Protein AF-A0A4V1RXM3-F1 (afdb_monomer_lite)

Organism: NCBI:txid451672

Radius of gyration: 25.42 Å; chains: 1; bounding box: 46×44×78 Å

Sequence (141 aa):
MKSRLERVGGYEEHRGASFDRHILPRCRLLAEAIGHRMAYEAAENAGLSLDVLLLYERICLCEDLDPMPAPGPLAQANAPSRASESYNAVLAQIRSESASQSDIDDYVTAPITSDESWELFMNGLCAFRNPDEVPALPSKL

Secondary structure (DSSP, 8-state):
-HHHHHHTT-TT-TTSHHHHHHTGGGHHHHHHHHHHHHHHHHHHHTT--HHHHHHHHHHHTT--SSPPPPSSS-S---PPPHHHHHHHHHHHHHHHHHTS--TTGGG---TTSSHHHHHHHHHHS-----TT---------

pLDDT: mean 78.25, std 16.1, range [37.41, 97.81]

Foldseek 3Di:
DVVVQVQCLPDPRCVPPSVVVRPVVCVVVVVVVVVLVVVLVVCVVVPDDPLVSVLSVCVNVVPPLDPDPDPDPDDDPDDPPPSNVSVVVVVVVVVVVLVDDDPCVVVDPDQPSDPVSVVVVVVVDDDDDDPPDDDDDDDDD

Structure (mmCIF, N/CA/C/O backbone):
data_AF-A0A4V1RXM3-F1
#
_entry.id   AF-A0A4V1RXM3-F1
#
loop_
_atom_site.group_PDB
_atom_site.id
_atom_site.type_symbol
_atom_site.label_atom_id
_atom_site.label_alt_id
_atom_site.label_comp_id
_atom_site.label_asym_id
_atom_site.label_entity_id
_atom_site.label_seq_id
_atom_site.pdbx_PDB_ins_code
_atom_site.Cartn_x
_atom_site.Cartn_y
_atom_site.Cartn_z
_atom_site.occupancy
_atom_site.B_iso_or_equiv
_atom_site.auth_seq_id
_atom_site.auth_comp_id
_atom_site.auth_asym_id
_atom_site.auth_atom_id
_atom_site.pdbx_PDB_model_num
ATOM 1 N N . MET A 1 1 ? 13.696 10.049 -28.646 1.00 71.56 1 MET A N 1
ATOM 2 C CA . MET A 1 1 ? 13.053 9.032 -27.778 1.00 71.56 1 MET A CA 1
ATOM 3 C C . MET A 1 1 ? 13.414 7.614 -28.222 1.00 71.56 1 MET A C 1
ATOM 5 O O . MET A 1 1 ? 14.043 6.906 -27.449 1.00 71.56 1 MET A O 1
ATOM 9 N N . LYS A 1 2 ? 13.106 7.236 -29.472 1.00 80.12 2 LYS A N 1
ATOM 10 C CA . LYS A 1 2 ? 13.320 5.892 -30.042 1.00 80.12 2 LYS A CA 1
ATOM 11 C C . LYS A 1 2 ? 14.753 5.344 -29.896 1.00 80.12 2 LYS A C 1
ATOM 13 O O . LYS A 1 2 ? 14.936 4.281 -29.322 1.00 80.12 2 LYS A O 1
ATOM 18 N N . SER A 1 3 ? 15.763 6.145 -30.237 1.00 81.50 3 SER A N 1
ATOM 19 C CA . SER A 1 3 ? 17.183 5.765 -30.123 1.00 81.50 3 SER A CA 1
ATOM 20 C C . SER A 1 3 ? 17.653 5.419 -28.703 1.00 81.50 3 SER A C 1
ATOM 22 O O . SER A 1 3 ? 18.584 4.639 -28.519 1.00 81.50 3 SER A O 1
ATOM 24 N N . ARG A 1 4 ? 17.023 5.986 -27.662 1.00 82.12 4 ARG A N 1
ATOM 25 C CA . ARG A 1 4 ? 17.342 5.642 -26.265 1.00 82.12 4 ARG A CA 1
ATOM 26 C C . ARG A 1 4 ? 16.766 4.286 -25.871 1.00 82.12 4 ARG A C 1
ATOM 28 O O . ARG A 1 4 ? 17.391 3.606 -25.066 1.00 82.12 4 ARG A O 1
ATOM 35 N N . LEU A 1 5 ? 15.598 3.936 -26.410 1.00 81.94 5 LEU A N 1
ATOM 36 C CA . LEU A 1 5 ? 14.910 2.673 -26.146 1.00 81.94 5 LEU A CA 1
ATOM 37 C C . LEU A 1 5 ? 15.587 1.515 -26.882 1.00 81.94 5 LEU A C 1
ATOM 39 O O . LEU A 1 5 ? 15.809 0.471 -26.283 1.00 81.94 5 LEU A O 1
ATOM 43 N N . GLU A 1 6 ? 16.010 1.731 -28.125 1.00 84.31 6 GLU A N 1
ATOM 44 C CA . GLU A 1 6 ? 16.820 0.762 -28.879 1.00 84.31 6 GLU A CA 1
ATOM 45 C C . GLU A 1 6 ? 18.131 0.443 -28.134 1.00 84.31 6 GLU A C 1
ATOM 47 O O . GLU A 1 6 ? 18.467 -0.716 -27.922 1.00 84.31 6 GLU A O 1
ATOM 52 N N . ARG A 1 7 ? 18.824 1.461 -27.600 1.00 83.94 7 ARG A N 1
ATOM 53 C CA . ARG A 1 7 ? 20.091 1.285 -26.861 1.00 83.94 7 ARG A CA 1
ATOM 54 C C . ARG A 1 7 ? 19.983 0.428 -25.593 1.00 83.94 7 ARG A C 1
ATOM 56 O O . ARG A 1 7 ? 20.975 -0.157 -25.170 1.00 83.94 7 ARG A O 1
ATOM 63 N N . VAL A 1 8 ? 18.816 0.383 -24.956 1.00 84.38 8 VAL A N 1
ATOM 64 C CA . VAL A 1 8 ? 18.581 -0.455 -23.766 1.00 84.38 8 VAL A CA 1
ATOM 65 C C . VAL A 1 8 ? 18.001 -1.827 -24.125 1.00 84.38 8 VAL A C 1
ATOM 67 O O . VAL A 1 8 ? 17.620 -2.563 -23.224 1.00 84.38 8 VAL A O 1
ATOM 70 N N . GLY A 1 9 ? 17.943 -2.184 -25.413 1.00 82.31 9 GLY A N 1
ATOM 71 C CA . GLY A 1 9 ? 17.410 -3.463 -25.893 1.00 82.31 9 GLY A CA 1
ATOM 72 C C . GLY A 1 9 ? 15.887 -3.493 -26.079 1.00 82.31 9 GLY A C 1
ATOM 73 O O . GLY A 1 9 ? 15.277 -4.553 -25.984 1.00 82.31 9 GLY A O 1
ATOM 74 N N . GLY A 1 10 ? 15.236 -2.344 -26.291 1.00 78.56 10 GLY A N 1
ATOM 75 C CA . GLY A 1 10 ? 13.815 -2.273 -26.661 1.00 78.56 10 GLY A CA 1
ATOM 76 C C . GLY A 1 10 ? 13.565 -2.585 -28.144 1.00 78.56 10 GLY A C 1
ATOM 77 O O . GLY A 1 10 ? 14.504 -2.619 -28.927 1.00 78.56 10 GLY A O 1
ATOM 78 N N . TYR A 1 11 ? 12.292 -2.766 -28.529 1.00 70.50 11 TYR A N 1
ATOM 79 C CA . TYR A 1 11 ? 11.829 -2.946 -29.921 1.00 70.50 11 TYR A CA 1
ATOM 80 C C . TYR A 1 11 ? 12.651 -3.970 -30.734 1.00 70.50 11 TYR A C 1
ATOM 82 O O . TYR A 1 11 ? 13.431 -3.587 -31.591 1.00 70.50 11 TYR A O 1
ATOM 90 N N . GLU A 1 12 ? 12.426 -5.265 -30.485 1.00 73.38 12 GLU A N 1
ATOM 91 C CA . GLU A 1 12 ? 13.040 -6.444 -31.144 1.00 73.38 12 GLU A CA 1
ATOM 92 C C . GLU A 1 12 ? 14.247 -7.074 -30.424 1.00 73.38 12 GLU A C 1
ATOM 94 O O . GLU A 1 12 ? 14.310 -8.300 -30.359 1.00 73.38 12 GLU A O 1
ATOM 99 N N . GLU A 1 13 ? 15.091 -6.319 -29.711 1.00 78.56 13 GLU A N 1
ATOM 100 C CA . GLU A 1 13 ? 16.228 -6.876 -28.936 1.00 78.56 13 GLU A CA 1
ATOM 101 C C . GLU A 1 13 ? 15.909 -7.250 -27.471 1.00 78.56 13 GLU A C 1
ATOM 103 O O . GLU A 1 13 ? 16.794 -7.354 -26.624 1.00 78.56 13 GLU A O 1
ATOM 108 N N . HIS A 1 14 ? 14.645 -7.528 -27.156 1.00 77.75 14 HIS A N 1
ATOM 109 C CA . HIS A 1 14 ? 14.165 -7.846 -25.799 1.00 77.75 14 HIS A CA 1
ATOM 110 C C . HIS A 1 14 ? 14.752 -9.128 -25.161 1.00 77.75 14 HIS A C 1
ATOM 112 O O . HIS A 1 14 ? 14.415 -9.466 -24.029 1.00 77.75 14 HIS A O 1
ATOM 118 N N . ARG A 1 15 ? 15.596 -9.866 -25.893 1.00 82.06 15 ARG A N 1
ATOM 119 C CA . ARG A 1 15 ? 16.369 -11.035 -25.427 1.00 82.06 15 ARG A CA 1
ATOM 120 C C . ARG A 1 15 ? 17.879 -10.871 -25.651 1.00 82.06 15 ARG A C 1
ATOM 122 O O . ARG A 1 15 ? 18.620 -11.847 -25.608 1.00 82.06 15 ARG A O 1
ATOM 129 N N . GLY A 1 16 ? 18.320 -9.662 -25.993 1.00 87.75 16 GLY A N 1
ATOM 130 C CA . GLY A 1 16 ? 19.718 -9.335 -26.237 1.00 87.75 16 GLY A CA 1
ATOM 131 C C . GLY A 1 16 ? 20.440 -8.910 -24.960 1.00 87.75 16 GLY A C 1
ATOM 132 O O . GLY A 1 16 ? 19.827 -8.440 -24.002 1.00 87.75 16 GLY A O 1
ATOM 133 N N . ALA A 1 17 ? 21.772 -8.978 -24.978 1.00 90.12 17 ALA A N 1
ATOM 134 C CA . ALA A 1 17 ? 22.614 -8.602 -23.837 1.00 90.12 17 ALA A CA 1
ATOM 135 C C . ALA A 1 17 ? 22.374 -7.157 -23.345 1.00 90.12 17 ALA A C 1
ATOM 137 O O . ALA A 1 17 ? 22.544 -6.854 -22.163 1.00 90.12 17 ALA A O 1
ATOM 138 N N . SER A 1 18 ? 21.953 -6.254 -24.238 1.00 88.69 18 SER A N 1
ATOM 139 C CA . SER A 1 18 ? 21.567 -4.884 -23.888 1.00 88.69 18 SER A CA 1
ATOM 140 C C . SER A 1 18 ? 20.328 -4.843 -22.991 1.00 88.69 18 SER A C 1
ATOM 142 O O . SER A 1 18 ? 20.322 -4.085 -22.020 1.00 88.69 18 SER A O 1
ATOM 144 N N . PHE A 1 19 ? 19.317 -5.670 -23.268 1.00 90.56 19 PHE A N 1
ATOM 145 C CA . PHE A 1 19 ? 18.110 -5.781 -22.447 1.00 90.56 19 PHE A CA 1
ATOM 146 C C . PHE A 1 19 ? 18.428 -6.409 -21.089 1.00 90.56 19 PHE A C 1
ATOM 148 O O . PHE A 1 19 ? 18.042 -5.865 -20.050 1.00 90.56 19 PHE A O 1
ATOM 155 N N . ASP A 1 20 ? 19.221 -7.481 -21.085 1.00 90.75 20 ASP A N 1
ATOM 156 C CA . ASP A 1 20 ? 19.629 -8.177 -19.862 1.00 90.75 20 ASP A CA 1
ATOM 157 C C . ASP A 1 20 ? 20.426 -7.275 -18.917 1.00 90.75 20 ASP A C 1
ATOM 159 O O . ASP A 1 20 ? 20.286 -7.349 -17.698 1.00 90.75 20 ASP A O 1
ATOM 163 N N . ARG A 1 21 ? 21.243 -6.374 -19.470 1.00 90.62 21 ARG A N 1
ATOM 164 C CA . ARG A 1 21 ? 22.048 -5.436 -18.684 1.00 90.62 21 ARG A CA 1
ATOM 165 C C . ARG A 1 21 ? 21.245 -4.254 -18.139 1.00 90.62 21 ARG A C 1
ATOM 167 O O . ARG A 1 21 ? 21.574 -3.754 -17.064 1.00 90.62 21 ARG A O 1
ATOM 174 N N . HIS A 1 22 ? 20.254 -3.757 -18.881 1.00 88.81 22 HIS A N 1
ATOM 175 C CA . HIS A 1 22 ? 19.621 -2.466 -18.573 1.00 88.81 22 HIS A CA 1
ATOM 176 C C . HIS A 1 22 ? 18.164 -2.565 -18.109 1.00 88.81 22 HIS A C 1
ATOM 178 O O . HIS A 1 22 ? 17.742 -1.722 -17.314 1.00 88.81 22 HIS A O 1
ATOM 184 N N . ILE A 1 23 ? 17.400 -3.550 -18.589 1.00 89.25 23 ILE A N 1
ATOM 185 C CA . ILE A 1 23 ? 15.961 -3.681 -18.320 1.00 89.25 23 ILE A CA 1
ATOM 186 C C . ILE A 1 23 ? 15.669 -4.815 -17.342 1.00 89.25 23 ILE A C 1
ATOM 188 O O . ILE A 1 23 ? 14.992 -4.554 -16.348 1.00 89.25 23 ILE A O 1
ATOM 192 N N . LEU A 1 24 ? 16.207 -6.026 -17.555 1.00 89.75 24 LEU A N 1
ATOM 193 C CA . LEU A 1 24 ? 15.930 -7.178 -16.675 1.00 89.75 24 LEU A CA 1
ATOM 194 C C . LEU A 1 24 ? 16.135 -6.887 -15.177 1.00 89.75 24 LEU A C 1
ATOM 196 O O . LEU A 1 24 ? 15.232 -7.201 -14.399 1.00 89.75 24 LEU A O 1
ATOM 200 N N . PRO A 1 25 ? 17.223 -6.219 -14.740 1.00 92.75 25 PRO A N 1
ATOM 201 C CA . PRO A 1 25 ? 17.436 -5.929 -13.321 1.00 92.75 25 PRO A CA 1
ATOM 202 C C . PRO A 1 25 ? 16.376 -4.990 -12.727 1.00 92.75 25 PRO A C 1
ATOM 204 O O . PRO A 1 25 ? 16.243 -4.896 -11.512 1.00 92.75 25 PRO A O 1
ATOM 207 N N . ARG A 1 26 ? 15.628 -4.275 -13.577 1.00 90.56 26 ARG A N 1
ATOM 208 C CA . ARG A 1 26 ? 14.602 -3.297 -13.196 1.00 90.56 26 ARG A CA 1
ATOM 209 C C . ARG A 1 26 ? 13.183 -3.808 -13.403 1.00 90.56 26 ARG A C 1
ATOM 211 O O . ARG A 1 26 ? 12.257 -3.125 -12.984 1.00 90.56 26 ARG A O 1
ATOM 218 N N . CYS A 1 27 ? 12.983 -4.975 -14.022 1.00 90.75 27 CYS A N 1
ATOM 219 C CA . CYS A 1 27 ? 11.647 -5.507 -14.302 1.00 90.75 27 CYS A CA 1
ATOM 220 C C . CYS A 1 27 ? 10.778 -5.584 -13.045 1.00 90.75 27 CYS A C 1
ATOM 222 O O . CYS A 1 27 ? 9.607 -5.221 -13.102 1.00 90.75 27 CYS A O 1
ATOM 224 N N . ARG A 1 28 ? 11.364 -5.983 -11.908 1.00 92.69 28 ARG A N 1
ATOM 225 C CA . ARG A 1 28 ? 10.664 -5.993 -10.621 1.00 92.69 28 ARG A CA 1
ATOM 226 C C . ARG A 1 28 ? 10.205 -4.590 -10.214 1.00 92.69 28 ARG A C 1
ATOM 228 O O . ARG A 1 28 ? 9.016 -4.400 -10.013 1.00 92.69 28 ARG A O 1
ATOM 235 N N . LEU A 1 29 ? 11.122 -3.621 -10.182 1.00 90.38 29 LEU A N 1
ATOM 236 C CA . LEU A 1 29 ? 10.811 -2.231 -9.824 1.00 90.38 29 LEU A CA 1
ATOM 237 C C . LEU A 1 29 ? 9.752 -1.621 -10.751 1.00 90.38 29 LEU A C 1
ATOM 239 O O . LEU A 1 29 ? 8.869 -0.903 -10.302 1.00 90.38 29 LEU A O 1
ATOM 243 N N . LEU A 1 30 ? 9.817 -1.919 -12.052 1.00 91.12 30 LEU A N 1
ATOM 244 C CA . LEU A 1 30 ? 8.825 -1.459 -13.024 1.00 91.12 30 LEU A CA 1
ATOM 245 C C . LEU A 1 30 ? 7.445 -2.074 -12.763 1.00 91.12 30 LEU A C 1
ATOM 247 O O . LEU A 1 30 ? 6.447 -1.362 -12.819 1.00 91.12 30 LEU A O 1
ATOM 251 N N . ALA A 1 31 ? 7.382 -3.376 -12.471 1.00 95.00 31 ALA A N 1
ATOM 252 C CA . ALA A 1 31 ? 6.131 -4.049 -12.133 1.00 95.00 31 ALA A CA 1
ATOM 253 C C . ALA A 1 31 ? 5.534 -3.518 -10.818 1.00 95.00 31 ALA A C 1
ATOM 255 O O . ALA A 1 31 ? 4.338 -3.244 -10.761 1.00 95.00 31 ALA A O 1
ATOM 256 N N . GLU A 1 32 ? 6.366 -3.312 -9.794 1.00 93.38 32 GLU A N 1
ATOM 257 C CA . GLU A 1 32 ? 5.966 -2.708 -8.517 1.00 93.38 32 GLU A CA 1
ATOM 258 C C . GLU A 1 32 ? 5.439 -1.283 -8.722 1.00 93.38 32 GLU A C 1
ATOM 260 O O . GLU A 1 32 ? 4.342 -0.975 -8.270 1.00 93.38 32 GLU A O 1
ATOM 265 N N . ALA A 1 33 ? 6.140 -0.440 -9.487 1.00 92.81 33 ALA A N 1
ATOM 266 C CA . ALA A 1 33 ? 5.702 0.925 -9.784 1.00 92.81 33 ALA A CA 1
ATOM 267 C C . ALA A 1 33 ? 4.342 0.975 -10.504 1.00 92.81 33 ALA A C 1
ATOM 269 O O . ALA A 1 33 ? 3.510 1.832 -10.205 1.00 92.81 33 ALA A O 1
ATOM 270 N N . ILE A 1 34 ? 4.086 0.042 -11.430 1.00 95.81 34 ILE A N 1
ATOM 271 C CA . ILE A 1 34 ? 2.769 -0.094 -12.069 1.00 95.81 34 ILE A CA 1
ATOM 272 C C . ILE A 1 34 ? 1.709 -0.460 -11.025 1.00 95.81 34 ILE A C 1
ATOM 274 O O . ILE A 1 34 ? 0.642 0.154 -11.010 1.00 95.81 34 ILE A O 1
ATOM 278 N N . GLY A 1 35 ? 2.009 -1.414 -10.141 1.00 96.12 35 GLY A N 1
ATOM 279 C CA . GLY A 1 35 ? 1.124 -1.808 -9.045 1.00 96.12 35 GLY A CA 1
ATOM 280 C C . GLY A 1 35 ? 0.808 -0.653 -8.092 1.00 96.12 35 GLY A C 1
ATOM 281 O O . GLY A 1 35 ? -0.359 -0.427 -7.786 1.00 96.12 35 GLY A O 1
ATOM 282 N N . HIS A 1 36 ? 1.816 0.126 -7.693 1.00 95.38 36 HIS A N 1
ATOM 283 C CA . HIS A 1 36 ? 1.642 1.314 -6.855 1.00 95.38 36 HIS A CA 1
ATOM 284 C C . HIS A 1 36 ? 0.721 2.346 -7.509 1.00 95.38 36 HIS A C 1
ATOM 286 O O . HIS A 1 36 ? -0.200 2.840 -6.860 1.00 95.38 36 HIS A O 1
ATOM 292 N N . ARG A 1 37 ? 0.899 2.618 -8.809 1.00 95.81 37 ARG A N 1
ATOM 293 C CA . ARG A 1 37 ? 0.011 3.522 -9.555 1.00 95.81 37 ARG A CA 1
ATOM 294 C C . ARG A 1 37 ? -1.429 3.010 -9.583 1.00 95.81 37 ARG A C 1
ATOM 296 O O . ARG A 1 37 ? -2.351 3.774 -9.334 1.00 95.81 37 ARG A O 1
ATOM 303 N N . MET A 1 38 ? -1.620 1.719 -9.857 1.00 97.81 38 MET A N 1
ATOM 304 C CA . MET A 1 38 ? -2.953 1.106 -9.878 1.00 97.81 38 MET A CA 1
ATOM 305 C C . MET A 1 38 ? -3.639 1.175 -8.509 1.00 97.81 38 MET A C 1
ATOM 307 O O . MET A 1 38 ? -4.829 1.467 -8.442 1.00 97.81 38 MET A O 1
ATOM 311 N N . ALA A 1 39 ? -2.901 0.925 -7.425 1.00 96.06 39 ALA A N 1
ATOM 312 C CA . ALA A 1 39 ? -3.423 1.025 -6.066 1.00 96.06 39 ALA A CA 1
ATOM 313 C C . ALA A 1 39 ? -3.813 2.468 -5.710 1.00 96.06 39 ALA A C 1
ATOM 315 O O . ALA A 1 39 ? -4.892 2.682 -5.163 1.00 96.06 39 ALA A O 1
ATOM 316 N N . TYR A 1 40 ? -2.978 3.446 -6.075 1.00 95.81 40 TYR A N 1
ATOM 317 C CA . TYR A 1 40 ? -3.267 4.868 -5.881 1.00 95.81 40 TYR A CA 1
ATOM 318 C C . TYR A 1 40 ? -4.544 5.288 -6.616 1.00 95.81 40 TYR A C 1
ATOM 320 O O . TYR A 1 40 ? -5.461 5.822 -6.000 1.00 95.81 40 TYR A O 1
ATOM 328 N N . GLU A 1 41 ? -4.638 4.998 -7.918 1.00 97.25 41 GLU A N 1
ATOM 329 C CA . GLU A 1 41 ? -5.805 5.349 -8.740 1.00 97.25 41 GLU A CA 1
ATOM 330 C C . GLU A 1 41 ? -7.080 4.662 -8.221 1.00 97.25 41 GLU A C 1
ATOM 332 O O . GLU A 1 41 ? -8.158 5.254 -8.211 1.00 97.25 41 GLU A O 1
ATOM 337 N N . ALA A 1 42 ? -6.987 3.413 -7.755 1.00 97.62 42 ALA A N 1
ATOM 338 C CA . ALA A 1 42 ? -8.122 2.720 -7.151 1.00 97.62 42 ALA A CA 1
ATOM 339 C C . ALA A 1 42 ? -8.570 3.379 -5.835 1.00 97.62 42 ALA A C 1
ATOM 341 O O . ALA A 1 42 ? -9.769 3.542 -5.616 1.00 97.62 42 ALA A O 1
ATOM 342 N N . ALA A 1 43 ? -7.623 3.780 -4.983 1.00 94.50 43 ALA A N 1
ATOM 343 C CA . ALA A 1 43 ? -7.904 4.464 -3.725 1.00 94.50 43 ALA A CA 1
ATOM 344 C C . ALA A 1 43 ? -8.516 5.859 -3.944 1.00 94.50 43 ALA A C 1
ATOM 346 O O . ALA A 1 43 ? -9.480 6.224 -3.271 1.00 94.50 43 ALA A O 1
ATOM 347 N N . GLU A 1 44 ? -8.008 6.610 -4.921 1.00 96.12 44 GLU A N 1
ATOM 348 C CA . GLU A 1 44 ? -8.579 7.894 -5.335 1.00 96.12 44 GLU A CA 1
ATOM 349 C C . GLU A 1 44 ? -10.032 7.724 -5.803 1.00 96.12 44 GLU A C 1
ATOM 351 O O . GLU A 1 44 ? -10.928 8.413 -5.317 1.00 96.12 44 GLU A O 1
ATOM 356 N N . ASN A 1 45 ? -10.295 6.742 -6.671 1.00 97.19 45 ASN A N 1
ATOM 357 C CA . ASN A 1 45 ? -11.649 6.442 -7.146 1.00 97.19 45 ASN A CA 1
ATOM 358 C C . ASN A 1 45 ? -12.595 5.964 -6.031 1.00 97.19 45 ASN A C 1
ATOM 360 O O . ASN A 1 45 ? -13.805 6.167 -6.128 1.00 97.19 45 ASN A O 1
ATOM 364 N N . ALA A 1 46 ? -12.065 5.336 -4.979 1.00 94.56 46 ALA A N 1
ATOM 365 C CA . ALA A 1 46 ? -12.826 4.938 -3.795 1.00 94.56 46 ALA A CA 1
ATOM 366 C C . ALA A 1 46 ? -13.119 6.110 -2.837 1.00 94.56 46 ALA A C 1
ATOM 368 O O . ALA A 1 46 ? -13.876 5.939 -1.883 1.00 94.56 46 ALA A O 1
ATOM 369 N N . GLY A 1 47 ? -12.557 7.297 -3.092 1.00 91.88 47 GLY A N 1
ATOM 370 C CA . GLY A 1 47 ? -12.813 8.504 -2.308 1.00 91.88 47 GLY A CA 1
ATOM 371 C C . GLY A 1 47 ? -11.988 8.612 -1.027 1.00 91.88 47 GLY A C 1
ATOM 372 O O . GLY A 1 47 ? -12.424 9.281 -0.090 1.00 91.88 47 GLY A O 1
ATOM 373 N N . LEU A 1 48 ? -10.815 7.969 -0.960 1.00 89.25 48 LEU A N 1
ATOM 374 C CA . LEU A 1 48 ? -9.897 8.163 0.167 1.00 89.25 48 LEU A CA 1
ATOM 375 C C . LEU A 1 48 ? -9.430 9.627 0.250 1.00 89.25 48 LEU A C 1
ATOM 377 O O . LEU A 1 48 ? -9.357 10.339 -0.754 1.00 89.25 48 LEU A O 1
ATOM 381 N N . SER A 1 49 ? -9.105 10.084 1.463 1.00 88.88 49 SER A N 1
ATOM 382 C CA . SER A 1 49 ? -8.654 11.460 1.686 1.00 88.88 49 SER A CA 1
ATOM 383 C C . SER A 1 49 ? -7.328 11.739 0.969 1.00 88.88 49 SER A C 1
ATOM 385 O O . SER A 1 49 ? -6.444 10.884 0.884 1.00 88.88 49 SER A O 1
ATOM 387 N N . LEU A 1 50 ? -7.167 12.973 0.479 1.00 87.75 50 LEU A N 1
ATOM 388 C CA . LEU A 1 50 ? -5.947 13.403 -0.211 1.00 87.75 50 LEU A CA 1
ATOM 389 C C . LEU A 1 50 ? -4.696 13.218 0.662 1.00 87.75 50 LEU A C 1
ATOM 391 O O . LEU A 1 50 ? -3.638 12.868 0.147 1.00 87.75 50 LEU A O 1
ATOM 395 N N . ASP A 1 51 ? -4.819 13.398 1.977 1.00 85.56 51 ASP A N 1
ATOM 396 C CA . ASP A 1 51 ? -3.709 13.223 2.915 1.00 85.56 51 ASP A CA 1
ATOM 397 C C . ASP A 1 51 ? -3.202 11.770 2.950 1.00 85.56 51 ASP A C 1
ATOM 399 O O . ASP A 1 51 ? -1.991 11.544 2.966 1.00 85.56 51 ASP A O 1
ATOM 403 N N . VAL A 1 52 ? -4.104 10.780 2.882 1.00 87.06 52 VAL A N 1
ATOM 404 C CA . VAL A 1 52 ? -3.737 9.354 2.796 1.00 87.06 52 VAL A CA 1
ATOM 405 C C . VAL A 1 52 ? -3.039 9.054 1.469 1.00 87.06 52 VAL A C 1
ATOM 407 O O . VAL A 1 52 ? -2.013 8.371 1.452 1.00 87.06 52 VAL A O 1
ATOM 410 N N . LEU A 1 53 ? -3.560 9.591 0.362 1.00 90.38 53 LEU A N 1
ATOM 411 C CA . LEU A 1 53 ? -2.976 9.407 -0.970 1.00 90.38 53 LEU A CA 1
ATOM 412 C C . LEU A 1 53 ? -1.565 10.007 -1.060 1.00 90.38 53 LEU A C 1
ATOM 414 O O . LEU A 1 53 ? -0.640 9.343 -1.532 1.00 90.38 53 LEU A O 1
ATOM 418 N N . LEU A 1 54 ? -1.375 11.228 -0.553 1.00 86.88 54 LEU A N 1
ATOM 419 C CA . LEU A 1 54 ? -0.070 11.895 -0.511 1.00 86.88 54 LEU A CA 1
ATOM 420 C C . LEU A 1 54 ? 0.927 11.150 0.381 1.00 86.88 54 LEU A C 1
ATOM 422 O O . LEU A 1 54 ? 2.108 11.057 0.041 1.00 86.88 54 LEU A O 1
ATOM 426 N N . LEU A 1 55 ? 0.475 10.601 1.512 1.00 86.31 55 LEU A N 1
ATOM 427 C CA . LEU A 1 55 ? 1.337 9.785 2.360 1.00 86.31 55 LEU A CA 1
ATOM 428 C C . LEU A 1 55 ? 1.771 8.499 1.641 1.00 8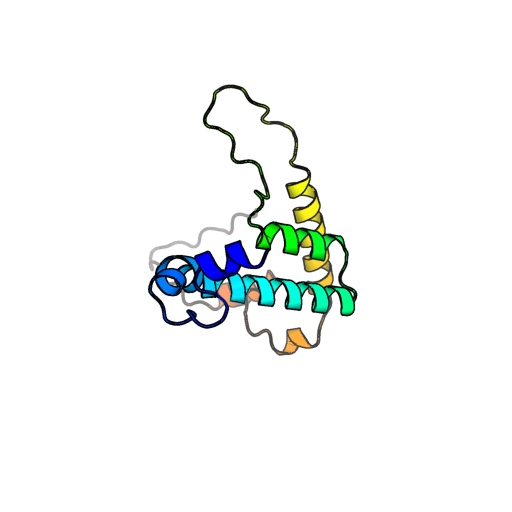6.31 55 LEU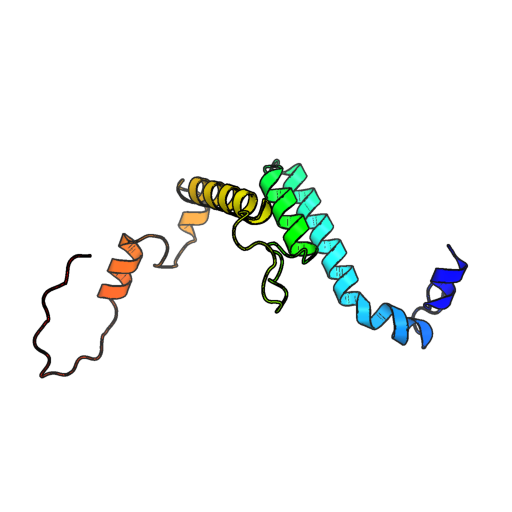 A C 1
ATOM 430 O O . LEU A 1 55 ? 2.955 8.156 1.665 1.00 86.31 55 LEU A O 1
ATOM 434 N N . TYR A 1 56 ? 0.839 7.809 0.978 1.00 89.19 56 TYR A N 1
ATOM 435 C CA . TYR A 1 56 ? 1.136 6.602 0.206 1.00 89.19 56 TYR A CA 1
ATOM 436 C C . TYR A 1 56 ? 2.161 6.868 -0.903 1.00 89.19 56 TYR A C 1
ATOM 438 O O . TYR A 1 56 ? 3.113 6.101 -1.053 1.00 89.19 56 TYR A O 1
ATOM 446 N N . GLU A 1 57 ? 2.009 7.969 -1.646 1.00 89.31 57 GLU A N 1
ATOM 447 C CA . GLU A 1 57 ? 2.947 8.373 -2.698 1.00 89.31 57 GLU A CA 1
ATOM 448 C C . GLU A 1 57 ? 4.367 8.569 -2.148 1.00 89.31 57 GLU A C 1
ATOM 450 O O . GLU A 1 57 ? 5.313 7.982 -2.676 1.00 89.31 57 GLU A O 1
ATOM 455 N N . ARG A 1 58 ? 4.519 9.304 -1.038 1.00 84.31 58 ARG A N 1
ATOM 456 C CA . ARG A 1 58 ? 5.830 9.516 -0.398 1.00 84.31 58 ARG A CA 1
ATOM 457 C C . ARG A 1 58 ? 6.482 8.212 0.058 1.00 84.31 58 ARG A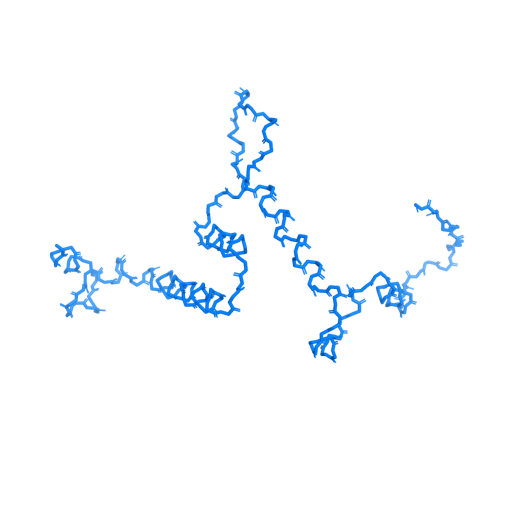 C 1
ATOM 459 O O . ARG A 1 58 ? 7.676 8.024 -0.167 1.00 84.31 58 ARG A O 1
ATOM 466 N N . ILE A 1 59 ? 5.700 7.298 0.646 1.00 84.38 59 ILE A N 1
ATOM 467 C CA . ILE A 1 59 ? 6.178 5.961 1.038 1.00 84.38 59 ILE A CA 1
ATOM 468 C C . ILE A 1 59 ? 6.676 5.192 -0.193 1.00 84.38 59 ILE A C 1
ATOM 470 O O . ILE A 1 59 ? 7.765 4.622 -0.158 1.00 84.38 59 ILE A O 1
ATOM 474 N N . CYS A 1 60 ? 5.911 5.190 -1.288 1.00 87.12 60 CYS A N 1
ATOM 475 C CA . CYS A 1 60 ? 6.269 4.467 -2.513 1.00 87.12 60 CYS A CA 1
ATOM 476 C C . CYS A 1 60 ? 7.515 5.034 -3.202 1.00 87.12 60 CYS A C 1
ATOM 478 O O . CYS A 1 60 ? 8.272 4.288 -3.822 1.00 87.12 60 CYS A O 1
ATOM 480 N N . LEU A 1 61 ? 7.733 6.345 -3.103 1.00 82.94 61 LEU A N 1
ATOM 481 C CA . LEU A 1 61 ? 8.910 7.009 -3.657 1.00 82.94 61 LEU A CA 1
ATOM 482 C C . LEU A 1 61 ? 10.150 6.887 -2.760 1.00 82.94 61 LEU A C 1
ATOM 484 O O . LEU A 1 61 ? 11.225 7.330 -3.167 1.00 82.94 61 LEU A O 1
ATOM 488 N N . CYS A 1 62 ? 10.023 6.278 -1.573 1.00 71.50 62 CYS A N 1
ATOM 489 C CA . CYS A 1 62 ? 11.051 6.294 -0.532 1.00 71.50 62 CYS A CA 1
ATOM 490 C C . CYS A 1 62 ? 11.576 7.717 -0.278 1.00 71.50 62 CYS A C 1
ATOM 492 O O . CYS A 1 62 ? 12.765 7.901 -0.009 1.00 71.50 62 CYS A O 1
ATOM 494 N N . GLU A 1 63 ? 10.713 8.729 -0.414 1.00 64.25 63 GLU A N 1
ATOM 495 C CA . GLU A 1 63 ? 11.064 10.075 0.014 1.00 64.25 63 GLU A CA 1
ATOM 496 C C . GLU A 1 63 ? 11.214 10.024 1.529 1.00 64.25 63 GLU A C 1
ATOM 498 O O . GLU A 1 63 ? 10.308 9.558 2.220 1.00 64.25 63 GLU A O 1
ATOM 503 N N . ASP A 1 64 ? 12.378 10.450 2.026 1.00 56.00 64 ASP A N 1
ATOM 504 C CA . ASP A 1 64 ? 12.670 10.560 3.452 1.00 56.00 64 ASP A CA 1
ATOM 505 C C . ASP A 1 64 ? 11.483 11.249 4.148 1.00 56.00 64 ASP A C 1
ATOM 507 O O . ASP A 1 64 ? 11.288 12.462 4.044 1.00 56.00 64 ASP A O 1
ATOM 511 N N . LEU A 1 65 ? 10.665 10.454 4.850 1.00 54.72 65 LEU A N 1
ATOM 512 C CA . LEU A 1 65 ? 9.546 10.952 5.656 1.00 54.72 65 LEU A CA 1
ATOM 513 C C . LEU A 1 65 ? 10.051 11.760 6.865 1.00 54.72 65 LEU A C 1
ATOM 515 O O . LEU A 1 65 ? 9.267 12.438 7.519 1.00 54.72 65 LEU A O 1
ATOM 519 N N . ASP A 1 66 ? 11.365 11.735 7.100 1.00 52.19 66 ASP A N 1
ATOM 520 C CA . ASP A 1 66 ? 12.148 12.671 7.896 1.00 52.19 66 ASP A CA 1
ATOM 521 C C . ASP A 1 66 ? 13.566 12.763 7.303 1.00 52.19 66 ASP A C 1
ATOM 523 O O . ASP A 1 66 ? 14.137 11.723 6.970 1.00 52.19 66 ASP A O 1
ATOM 527 N N . PRO A 1 67 ? 14.180 13.958 7.184 1.00 44.50 67 PRO A N 1
ATOM 528 C CA . PRO A 1 67 ? 15.563 14.061 6.737 1.00 44.50 67 PRO A CA 1
ATOM 529 C C . PRO A 1 67 ? 16.468 13.349 7.743 1.00 44.50 67 PRO A C 1
ATOM 531 O O . PRO A 1 67 ? 16.514 13.724 8.917 1.00 44.50 67 PRO A O 1
ATOM 534 N N . MET A 1 68 ? 17.227 12.353 7.283 1.00 41.62 68 MET A N 1
ATOM 535 C CA . MET A 1 68 ? 18.319 11.793 8.077 1.00 41.62 68 MET A CA 1
ATOM 536 C C . MET A 1 68 ? 19.221 12.944 8.549 1.00 41.62 68 MET A C 1
ATOM 538 O O . MET A 1 68 ? 19.737 13.682 7.701 1.00 41.62 68 MET A O 1
ATOM 542 N N . PRO A 1 69 ? 19.442 13.141 9.866 1.00 46.25 69 PRO A N 1
ATOM 543 C CA . PRO A 1 69 ? 20.373 14.161 10.308 1.00 46.25 69 PRO A CA 1
ATOM 544 C C . PRO A 1 69 ? 21.743 13.789 9.748 1.00 46.25 69 PRO A C 1
ATOM 546 O O . PRO A 1 69 ? 22.285 12.719 10.037 1.00 46.25 69 PRO A O 1
ATOM 549 N N . ALA A 1 70 ? 22.292 14.661 8.901 1.00 44.56 70 ALA A N 1
ATOM 550 C CA . ALA A 1 70 ? 23.665 14.524 8.448 1.00 44.56 70 ALA A CA 1
ATOM 551 C C . ALA A 1 70 ? 24.565 14.381 9.691 1.00 44.56 70 ALA A C 1
ATOM 553 O O . ALA A 1 70 ? 24.362 15.120 10.661 1.00 44.56 70 ALA A O 1
ATOM 554 N N . PRO A 1 71 ? 25.556 13.471 9.705 1.00 40.34 71 PRO A N 1
ATOM 555 C CA . PRO A 1 71 ? 26.516 13.379 10.797 1.00 40.34 71 PRO A CA 1
ATOM 556 C C . PRO A 1 71 ? 27.457 14.588 10.715 1.00 40.34 71 PRO A C 1
ATOM 558 O O . PRO A 1 71 ? 28.575 14.514 10.213 1.00 40.34 71 PRO A O 1
ATOM 561 N N . GLY A 1 72 ? 26.962 15.738 11.154 1.00 47.53 72 GLY A N 1
ATOM 562 C CA . GLY A 1 72 ? 27.654 17.012 11.184 1.00 47.53 72 GLY A CA 1
ATOM 563 C C . GLY A 1 72 ? 27.210 17.776 12.429 1.00 47.53 72 GLY A C 1
ATOM 564 O O . GLY A 1 72 ? 26.008 17.910 12.666 1.00 47.53 72 GLY A O 1
ATOM 565 N N . PRO A 1 73 ? 28.141 18.263 13.263 1.00 50.97 73 PRO A N 1
ATOM 566 C CA . PRO A 1 73 ? 27.774 19.080 14.403 1.00 50.97 73 PRO A CA 1
ATOM 567 C C . PRO A 1 73 ? 27.242 20.414 13.868 1.00 50.97 73 PRO A C 1
ATOM 569 O O . PRO A 1 73 ? 27.984 21.144 13.220 1.00 50.97 73 PRO A O 1
ATOM 572 N N . LEU A 1 74 ? 25.975 20.718 14.175 1.00 50.59 74 LEU A N 1
ATOM 573 C CA . LEU A 1 74 ? 25.245 21.961 13.863 1.00 50.59 74 LEU A CA 1
ATOM 574 C C . LEU A 1 74 ? 24.527 22.003 12.499 1.00 50.59 74 LEU A C 1
ATOM 576 O O . LEU A 1 74 ? 24.912 22.745 11.601 1.00 50.59 74 LEU A O 1
ATOM 580 N N . ALA A 1 75 ? 23.385 21.319 12.391 1.00 47.81 75 ALA A N 1
ATOM 581 C CA . ALA A 1 75 ? 22.322 21.708 11.459 1.00 47.81 75 ALA A CA 1
ATOM 582 C C . ALA A 1 75 ? 20.935 21.368 12.045 1.00 47.81 75 ALA A C 1
ATOM 584 O O . ALA A 1 75 ? 20.516 20.221 12.037 1.00 47.81 75 ALA A O 1
ATOM 585 N N . GLN A 1 76 ? 20.275 22.391 12.607 1.00 47.81 76 GLN A N 1
ATOM 586 C CA . GLN A 1 76 ? 18.837 22.496 12.933 1.00 47.81 76 GLN A CA 1
ATOM 587 C C . GLN A 1 76 ? 18.113 21.241 13.468 1.00 47.81 76 GLN A C 1
ATOM 589 O O . GLN A 1 76 ? 17.459 20.515 12.734 1.00 47.81 76 GLN A O 1
ATOM 594 N N . ALA A 1 77 ? 18.117 21.077 14.793 1.00 46.97 77 ALA A N 1
ATOM 595 C CA . ALA A 1 77 ? 17.431 19.983 15.485 1.00 46.97 77 ALA A CA 1
ATOM 596 C C . ALA A 1 77 ? 15.965 20.263 15.898 1.00 46.97 77 ALA A C 1
ATOM 598 O O . ALA A 1 77 ? 15.410 19.469 16.642 1.00 46.97 77 ALA A O 1
ATOM 599 N N . ASN A 1 78 ? 15.327 21.370 15.485 1.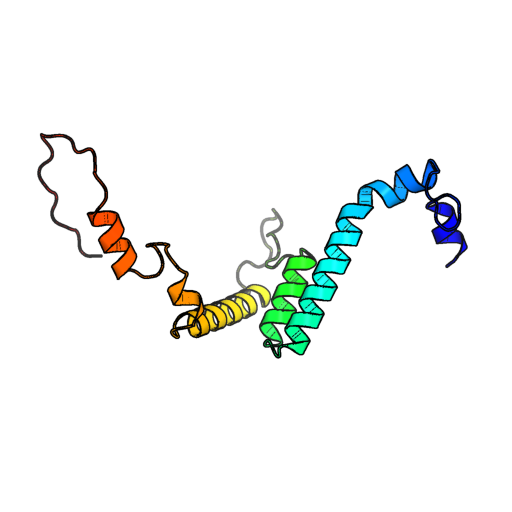00 48.03 78 ASN A N 1
ATOM 600 C CA . ASN A 1 78 ? 14.075 21.822 16.131 1.00 48.03 78 ASN A CA 1
ATOM 601 C C . ASN A 1 78 ? 12.925 22.240 15.194 1.00 48.03 78 ASN A C 1
ATOM 603 O O . ASN A 1 78 ? 11.992 22.894 15.655 1.00 48.03 78 ASN A O 1
ATOM 607 N N . ALA A 1 79 ? 12.950 21.899 13.905 1.00 45.38 79 ALA A N 1
ATOM 608 C CA . ALA A 1 79 ? 11.736 22.010 13.094 1.00 45.38 79 ALA A CA 1
ATOM 609 C C . ALA A 1 79 ? 11.050 20.636 13.088 1.00 45.38 79 ALA A C 1
ATOM 611 O O . ALA A 1 79 ? 11.676 19.696 12.592 1.00 45.38 79 ALA A O 1
ATOM 612 N N . PRO A 1 80 ? 9.819 20.473 13.620 1.00 46.50 80 PRO A N 1
ATOM 613 C CA . PRO A 1 80 ? 9.053 19.268 13.329 1.00 46.50 80 PRO A CA 1
ATOM 614 C C . PRO A 1 80 ? 8.966 19.169 11.810 1.00 46.50 80 PRO A C 1
ATOM 616 O O . PRO A 1 80 ? 8.626 20.147 11.131 1.00 46.50 80 PRO A O 1
ATOM 619 N N . SER A 1 81 ? 9.378 18.038 11.243 1.00 54.62 81 SER A N 1
ATOM 620 C CA . SER A 1 81 ? 9.272 17.896 9.801 1.00 54.62 81 SER A CA 1
ATOM 621 C C . SER A 1 81 ? 7.787 17.982 9.452 1.00 54.62 81 SER A C 1
ATOM 623 O O . SER A 1 81 ? 6.938 17.351 10.084 1.00 54.62 81 SER A O 1
ATOM 625 N N . ARG A 1 82 ? 7.438 18.763 8.429 1.00 53.59 82 ARG A N 1
ATOM 626 C CA . ARG A 1 82 ? 6.056 18.810 7.917 1.00 53.59 82 ARG A CA 1
ATOM 627 C C . ARG A 1 82 ? 5.563 17.428 7.454 1.00 53.59 82 ARG A C 1
ATOM 629 O O . ARG A 1 82 ? 4.363 17.228 7.290 1.00 53.59 82 ARG A O 1
ATOM 636 N N . ALA A 1 83 ? 6.483 16.488 7.229 1.00 57.44 83 ALA A N 1
ATOM 637 C CA . ALA A 1 83 ? 6.188 15.099 6.919 1.00 57.44 83 ALA A CA 1
ATOM 638 C C . ALA A 1 83 ? 5.698 14.321 8.159 1.00 57.44 83 ALA A C 1
ATOM 640 O O . ALA A 1 83 ? 4.713 13.594 8.042 1.00 57.44 83 ALA A O 1
ATOM 641 N N . SER A 1 84 ? 6.270 14.566 9.344 1.00 64.88 84 SER A N 1
ATOM 642 C CA . SER A 1 84 ? 5.849 13.955 10.615 1.00 64.88 84 SER A CA 1
ATOM 643 C C . SER A 1 84 ? 4.428 14.357 11.041 1.00 64.88 84 SER A C 1
ATOM 645 O O . SER A 1 84 ? 3.657 13.520 11.506 1.00 64.88 84 SER A O 1
ATOM 647 N N . GLU A 1 85 ? 4.027 15.614 10.827 1.00 70.25 85 GLU A N 1
ATOM 648 C CA . GLU A 1 85 ? 2.677 16.094 11.165 1.00 70.25 85 GLU A CA 1
ATOM 649 C C . GLU A 1 85 ? 1.604 15.481 10.255 1.00 70.25 85 GLU A C 1
ATOM 651 O O . GLU A 1 85 ? 0.589 14.988 10.742 1.00 70.25 85 GLU A O 1
ATOM 656 N N . SER A 1 86 ? 1.852 15.455 8.941 1.00 68.12 86 SER A N 1
ATOM 657 C CA . SER A 1 86 ? 0.956 14.827 7.960 1.00 68.12 86 SER A CA 1
ATOM 658 C C . SER A 1 86 ? 0.823 13.321 8.205 1.00 68.12 86 SER A C 1
ATOM 660 O O . SER A 1 86 ? -0.284 12.788 8.171 1.00 68.12 86 SER A O 1
ATOM 662 N N . TYR A 1 87 ? 1.927 12.652 8.546 1.00 78.31 87 TYR A N 1
ATOM 663 C CA . TYR A 1 87 ? 1.926 11.246 8.940 1.00 78.31 87 TYR A CA 1
ATOM 664 C C . TYR A 1 87 ? 1.071 10.994 10.190 1.00 78.31 87 TYR A C 1
ATOM 666 O O . TYR A 1 87 ? 0.207 10.116 10.190 1.00 78.31 87 TYR A O 1
ATOM 674 N N . ASN A 1 88 ? 1.260 11.795 11.241 1.00 82.50 88 ASN A N 1
ATOM 675 C CA . ASN A 1 88 ? 0.496 11.671 12.483 1.00 82.50 88 ASN A CA 1
ATOM 676 C C . ASN A 1 88 ? -1.000 11.947 12.279 1.00 82.50 88 ASN A C 1
ATOM 678 O O . ASN A 1 88 ? -1.828 11.261 12.877 1.00 82.50 88 ASN A O 1
ATOM 682 N N . ALA A 1 89 ? -1.353 12.910 11.424 1.00 82.50 89 ALA A N 1
ATOM 683 C CA . ALA A 1 89 ? -2.743 13.205 11.084 1.00 82.50 89 ALA A CA 1
ATOM 684 C C . ALA A 1 89 ? -3.418 12.021 10.374 1.00 82.50 89 ALA A C 1
ATOM 686 O O . ALA A 1 89 ? -4.500 11.599 10.784 1.00 82.50 89 ALA A O 1
ATOM 687 N N . VAL A 1 90 ? -2.751 11.430 9.376 1.00 85.38 90 VAL A N 1
ATOM 688 C CA . VAL A 1 90 ? -3.258 10.239 8.677 1.00 85.38 90 VAL A CA 1
ATOM 689 C C . VAL A 1 90 ? -3.383 9.047 9.630 1.00 85.38 90 VAL A C 1
ATOM 691 O O . VAL A 1 90 ? -4.405 8.365 9.628 1.00 85.38 90 VAL A O 1
ATOM 694 N N . LEU A 1 91 ? -2.399 8.814 10.506 1.00 84.50 91 LEU A N 1
ATOM 695 C CA . LEU A 1 91 ? -2.497 7.759 11.519 1.00 84.50 91 LEU A CA 1
ATOM 696 C C . LEU A 1 91 ? -3.666 7.970 12.486 1.00 84.50 91 LEU A C 1
ATOM 698 O O . LEU A 1 91 ? -4.322 7.001 12.867 1.00 84.50 91 LEU A O 1
ATOM 702 N N . ALA A 1 92 ? -3.922 9.209 12.905 1.00 85.12 92 ALA A N 1
ATOM 703 C CA . ALA A 1 92 ? -5.056 9.524 13.765 1.00 85.12 92 ALA A CA 1
ATOM 704 C C . ALA A 1 92 ? -6.392 9.261 13.052 1.00 85.12 92 ALA A C 1
ATOM 706 O O . ALA A 1 92 ? -7.293 8.684 13.662 1.00 85.12 92 ALA A O 1
ATOM 707 N N . GLN A 1 93 ? -6.495 9.609 11.764 1.00 83.88 93 GLN A N 1
ATOM 708 C CA . GLN A 1 93 ? -7.660 9.294 10.935 1.00 83.88 93 GLN A CA 1
ATOM 709 C C . GLN A 1 93 ? -7.891 7.776 10.858 1.00 83.88 93 GLN A C 1
ATOM 711 O O . GLN A 1 93 ? -8.976 7.316 11.208 1.00 83.88 93 GLN A O 1
ATOM 716 N N . ILE A 1 94 ? -6.862 6.995 10.503 1.00 82.62 94 ILE A N 1
ATOM 717 C CA . ILE A 1 94 ? -6.947 5.525 10.412 1.00 82.62 94 ILE A CA 1
ATOM 718 C C . ILE A 1 94 ? -7.408 4.922 11.744 1.00 82.62 94 ILE A C 1
ATOM 720 O O . ILE A 1 94 ? -8.296 4.073 11.767 1.00 82.62 94 ILE A O 1
ATOM 724 N N . ARG A 1 95 ? -6.845 5.382 12.871 1.00 81.75 95 ARG A N 1
ATOM 725 C CA . ARG A 1 95 ? -7.261 4.917 14.205 1.00 81.75 95 ARG A CA 1
ATOM 726 C C . ARG A 1 95 ? -8.727 5.233 14.488 1.00 81.75 95 ARG A C 1
ATOM 728 O O . ARG A 1 95 ? -9.435 4.384 15.023 1.00 81.75 95 ARG A O 1
ATOM 735 N N . SER A 1 96 ? -9.179 6.433 14.130 1.00 82.12 96 SER A N 1
ATOM 736 C CA . SER A 1 96 ? -10.572 6.841 14.316 1.00 82.12 96 SER A CA 1
ATOM 737 C C . SER A 1 96 ? -11.533 5.983 13.492 1.00 82.12 96 SER A C 1
ATOM 739 O O . SER A 1 96 ? -12.588 5.616 13.998 1.00 82.12 96 SER A O 1
ATOM 741 N N . GLU A 1 97 ? -11.177 5.651 12.252 1.00 79.88 97 GLU A N 1
ATOM 742 C CA . GLU A 1 97 ? -11.980 4.788 11.375 1.00 79.88 97 GLU A CA 1
ATOM 743 C C . GLU A 1 97 ? -11.999 3.337 11.882 1.00 79.88 97 GLU A C 1
ATOM 745 O O . GLU A 1 97 ? -13.046 2.697 11.888 1.00 79.88 97 GLU A O 1
ATOM 750 N N . SER A 1 98 ? -10.875 2.838 12.409 1.00 74.69 98 SER A N 1
ATOM 751 C CA . SER A 1 98 ? -10.792 1.491 12.998 1.00 74.69 98 SER A CA 1
ATOM 752 C C . SER A 1 98 ? -11.508 1.340 14.342 1.00 74.69 98 SER A C 1
ATOM 754 O O . SER A 1 98 ? -11.720 0.224 14.798 1.00 74.69 98 SER A O 1
ATOM 756 N N . ALA A 1 99 ? -11.852 2.448 15.005 1.00 75.44 99 ALA A N 1
ATOM 757 C CA . ALA A 1 99 ? -12.589 2.408 16.265 1.00 75.44 99 ALA A CA 1
ATOM 758 C C . ALA A 1 99 ? -14.090 2.142 16.061 1.00 75.44 99 ALA A C 1
ATOM 760 O O . ALA A 1 99 ? -14.782 1.783 17.014 1.00 75.44 99 ALA A O 1
ATOM 761 N N . SER A 1 100 ? -14.613 2.350 14.847 1.00 76.44 100 SER A N 1
ATOM 762 C CA . SER A 1 100 ? -15.995 1.999 14.524 1.00 76.44 100 SER A CA 1
ATOM 763 C C . SER A 1 100 ? 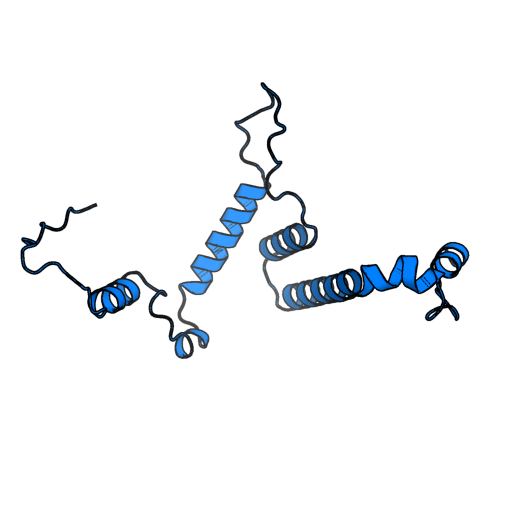-16.114 0.532 14.145 1.00 76.44 100 SER A C 1
ATOM 765 O O . SER A 1 100 ? -15.302 0.035 13.370 1.00 76.44 100 SER A O 1
ATOM 767 N N . GLN A 1 101 ? -17.156 -0.126 14.661 1.00 73.75 101 GLN A N 1
ATOM 768 C CA . GLN A 1 101 ? -17.390 -1.533 14.378 1.00 73.75 101 GLN A CA 1
ATOM 769 C C . GLN A 1 101 ? -17.657 -1.731 12.883 1.00 73.75 101 GLN A C 1
ATOM 771 O O . GLN A 1 101 ? -18.538 -1.075 12.316 1.00 73.75 101 GLN A O 1
ATOM 776 N N . SER A 1 102 ? -16.894 -2.616 12.255 1.00 79.38 102 SER A N 1
ATOM 777 C CA . SER A 1 102 ? -16.961 -2.895 10.822 1.00 79.38 102 SER A CA 1
ATOM 778 C C . SER A 1 102 ? -17.264 -4.368 10.555 1.00 79.38 102 SER A C 1
ATOM 780 O O . SER A 1 102 ? -16.983 -5.220 11.392 1.00 79.38 102 SER A O 1
ATOM 782 N N . ASP A 1 103 ? -17.764 -4.696 9.361 1.00 81.44 103 ASP A N 1
ATOM 783 C CA . ASP A 1 103 ? -17.966 -6.094 8.934 1.00 81.44 103 ASP A CA 1
ATOM 784 C C . ASP A 1 103 ? -16.655 -6.913 8.949 1.00 81.44 103 ASP A C 1
ATOM 786 O O . ASP A 1 103 ? -16.673 -8.143 8.937 1.00 81.44 103 ASP A O 1
ATOM 790 N N . ILE A 1 104 ? -15.496 -6.240 8.955 1.00 81.25 104 ILE A N 1
ATOM 791 C CA . ILE A 1 104 ? -14.178 -6.878 9.042 1.00 81.25 104 ILE A CA 1
ATOM 792 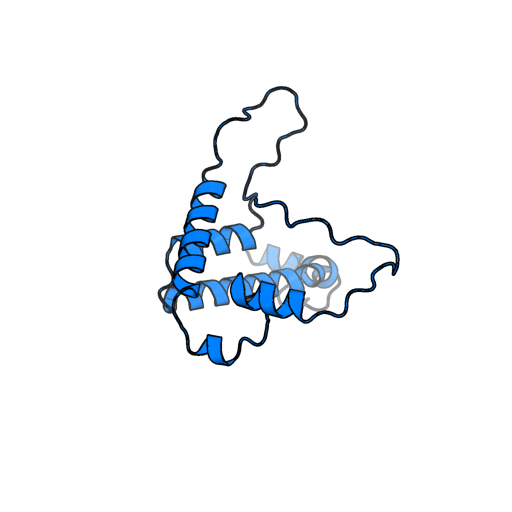C C . ILE A 1 104 ? -13.931 -7.414 10.454 1.00 81.25 104 ILE A C 1
ATOM 794 O O . ILE A 1 104 ? -13.246 -8.427 10.594 1.00 81.25 104 ILE A O 1
ATOM 798 N N . ASP A 1 105 ? -14.502 -6.784 11.481 1.00 81.88 105 ASP A N 1
ATOM 799 C CA . ASP A 1 105 ? -14.250 -7.111 12.887 1.00 81.88 105 ASP A CA 1
ATOM 800 C C . ASP A 1 105 ? -14.682 -8.543 13.219 1.00 81.88 105 ASP A C 1
ATOM 802 O O . ASP A 1 105 ? -14.020 -9.219 14.006 1.00 81.88 105 ASP A O 1
ATOM 806 N N . ASP A 1 106 ? -15.712 -9.050 12.533 1.00 83.75 106 ASP A N 1
ATOM 807 C CA . ASP A 1 106 ? -16.190 -10.434 12.636 1.00 83.75 106 ASP A CA 1
ATOM 808 C C . ASP A 1 106 ? -15.129 -11.469 12.213 1.00 83.75 106 ASP A C 1
ATOM 810 O O . ASP A 1 106 ? -15.187 -12.638 12.607 1.00 83.75 106 ASP A O 1
ATOM 814 N N . TYR A 1 107 ? -14.138 -11.050 11.423 1.00 85.69 107 TYR A N 1
ATOM 815 C CA . TYR A 1 107 ? -13.031 -11.882 10.956 1.00 85.69 107 TYR A CA 1
ATOM 816 C C . TYR A 1 107 ? -11.727 -11.641 11.726 1.00 85.69 107 TYR A C 1
ATOM 818 O O . TYR A 1 107 ? -10.741 -12.352 11.497 1.00 85.69 107 TYR A O 1
ATOM 826 N N . VAL A 1 108 ? -11.685 -10.671 12.644 1.00 85.19 108 VAL A N 1
ATOM 827 C CA . VAL A 1 108 ? -10.481 -10.379 13.425 1.00 85.19 108 VAL A CA 1
ATOM 828 C C . VAL A 1 108 ? -10.393 -11.328 14.617 1.00 85.19 108 VAL A C 1
ATOM 830 O O . VAL A 1 108 ? -11.018 -11.141 15.654 1.00 85.19 108 VAL A O 1
ATOM 833 N N . THR A 1 109 ? -9.557 -12.358 14.494 1.00 87.12 109 THR A N 1
ATOM 834 C CA . THR A 1 109 ? -9.333 -13.347 15.566 1.00 87.12 109 THR A CA 1
ATOM 835 C C . THR A 1 109 ? -8.160 -12.999 16.481 1.00 87.12 109 THR A C 1
ATOM 837 O O . THR A 1 109 ? -7.851 -13.749 17.408 1.00 87.12 109 THR A O 1
ATOM 840 N N . ALA A 1 110 ? -7.429 -11.924 16.179 1.00 89.00 110 ALA A N 1
ATOM 841 C CA . ALA A 1 110 ? -6.250 -11.543 16.940 1.00 89.00 110 ALA A CA 1
ATOM 842 C C . ALA A 1 110 ? -6.672 -10.988 18.312 1.00 89.00 110 ALA A C 1
ATOM 844 O O . ALA A 1 110 ? -7.488 -10.073 18.364 1.00 89.00 110 ALA A O 1
ATOM 845 N N . PRO A 1 111 ? -6.086 -11.459 19.425 1.00 87.06 111 PRO A N 1
ATOM 846 C CA . PRO A 1 111 ? -6.459 -10.993 20.760 1.00 87.06 111 PRO A CA 1
ATOM 847 C C . PRO A 1 111 ? -5.852 -9.631 21.131 1.00 87.06 111 PRO A C 1
ATOM 849 O O . PRO A 1 111 ? -5.941 -9.207 22.275 1.00 87.06 111 PRO A O 1
ATOM 852 N N . ILE A 1 112 ? -5.195 -8.947 20.194 1.00 88.00 112 ILE A N 1
ATOM 853 C CA . ILE A 1 112 ? -4.417 -7.725 20.448 1.00 88.00 112 ILE A CA 1
ATOM 854 C C . ILE A 1 112 ? -5.138 -6.454 19.969 1.00 88.00 112 ILE A C 1
ATOM 856 O O . ILE A 1 112 ? -4.507 -5.427 19.742 1.00 88.00 112 ILE A O 1
ATOM 860 N N . THR A 1 113 ? -6.446 -6.547 19.732 1.00 85.88 113 THR A N 1
ATOM 861 C CA . THR A 1 113 ? -7.259 -5.483 19.129 1.00 85.88 113 THR A CA 1
ATOM 862 C C . THR A 1 113 ? -7.695 -4.419 20.126 1.00 85.88 113 THR A C 1
ATOM 864 O O . THR A 1 113 ? -7.912 -3.276 19.731 1.00 85.88 113 THR A O 1
ATOM 867 N N . SER A 1 114 ? -7.792 -4.764 21.410 1.00 85.00 114 SER A N 1
ATOM 868 C CA . SER A 1 114 ? -8.057 -3.830 22.500 1.00 85.00 114 SER A CA 1
ATOM 869 C C . SER A 1 114 ? -7.218 -4.163 23.730 1.00 85.00 114 SER A C 1
ATOM 871 O O . SER A 1 114 ? -6.743 -5.289 23.887 1.00 85.00 114 SER A O 1
ATOM 873 N N . ASP A 1 115 ? -7.068 -3.192 24.634 1.00 87.06 115 ASP A N 1
ATOM 874 C CA . ASP A 1 115 ? -6.408 -3.419 25.925 1.00 87.06 115 ASP A CA 1
ATOM 875 C C . ASP A 1 115 ? -7.122 -4.526 26.720 1.00 87.06 115 ASP A C 1
ATOM 877 O O . ASP A 1 115 ? -6.479 -5.358 27.351 1.00 87.06 115 ASP A O 1
ATOM 881 N N . GLU A 1 116 ? -8.454 -4.598 26.634 1.00 88.88 116 GLU A N 1
ATOM 882 C CA . GLU A 1 116 ? -9.245 -5.642 27.290 1.00 88.88 116 GLU A CA 1
ATOM 883 C C . GLU A 1 116 ? -8.964 -7.034 26.706 1.00 88.88 116 GLU A C 1
ATOM 885 O O . GLU A 1 116 ? -8.678 -7.970 27.456 1.00 88.88 116 GLU A O 1
ATOM 890 N N . SER A 1 117 ? -9.011 -7.190 25.377 1.00 88.00 117 SER A N 1
ATOM 891 C CA . SER A 1 117 ? -8.739 -8.481 24.732 1.00 88.00 117 SER A CA 1
ATOM 892 C C . SER A 1 117 ? -7.294 -8.920 24.963 1.00 88.00 117 SER A C 1
ATOM 894 O O . SER A 1 117 ? -7.031 -10.108 25.170 1.00 88.00 117 SER A O 1
ATOM 896 N N . TRP A 1 118 ? -6.373 -7.952 24.970 1.00 92.19 118 TRP A N 1
ATOM 897 C CA . TRP A 1 118 ? -4.960 -8.159 25.243 1.00 92.19 118 TRP A CA 1
ATOM 898 C C . TRP A 1 118 ? -4.746 -8.681 26.660 1.00 92.19 118 TRP A C 1
ATOM 900 O O . TRP A 1 118 ? -4.100 -9.712 26.841 1.00 92.19 118 TRP A O 1
ATOM 910 N N . GLU A 1 119 ? -5.335 -8.024 27.659 1.00 92.75 119 GLU A N 1
ATOM 911 C CA . GLU A 1 119 ? -5.260 -8.447 29.057 1.00 92.75 119 GLU A CA 1
ATOM 912 C C . GLU A 1 119 ? -5.882 -9.831 29.265 1.00 92.75 119 GLU A C 1
ATOM 914 O O . GLU A 1 119 ? -5.291 -10.687 29.926 1.00 92.75 119 GLU A O 1
ATOM 919 N N . LEU A 1 120 ? -7.047 -10.105 28.672 1.00 91.44 120 LEU A N 1
ATOM 920 C CA . LEU A 1 120 ? -7.675 -11.429 28.743 1.00 91.44 120 LEU A CA 1
ATOM 921 C C . LEU A 1 120 ? -6.774 -12.518 28.157 1.00 91.44 120 LEU A C 1
ATOM 923 O O . LEU A 1 120 ? -6.628 -13.591 28.747 1.00 91.44 120 LEU A O 1
ATOM 927 N N . PHE A 1 121 ? -6.139 -12.237 27.022 1.00 92.56 121 PHE A N 1
ATOM 928 C CA . PHE A 1 121 ? -5.189 -13.152 26.406 1.00 92.56 121 PHE A CA 1
ATOM 929 C C . PHE A 1 121 ? -3.949 -13.360 27.270 1.00 92.56 121 PHE A C 1
ATOM 931 O O . PHE A 1 121 ? -3.605 -14.507 27.549 1.00 92.56 121 PHE A O 1
ATOM 938 N N . MET A 1 122 ? -3.322 -12.283 27.750 1.00 92.06 122 MET A N 1
ATOM 939 C CA . MET A 1 122 ? -2.133 -12.345 28.604 1.00 92.06 122 MET A CA 1
ATOM 940 C C . MET A 1 122 ? -2.400 -13.115 29.901 1.00 92.06 122 MET A C 1
ATOM 942 O O . MET A 1 122 ? -1.583 -13.945 30.299 1.00 92.06 122 MET A O 1
ATOM 946 N N . ASN A 1 123 ? -3.565 -12.916 30.519 1.00 89.81 123 ASN A N 1
ATOM 947 C CA . ASN A 1 123 ? -3.985 -13.651 31.714 1.00 89.81 123 ASN A CA 1
ATOM 948 C C . ASN A 1 123 ? -4.314 -15.128 31.435 1.00 89.81 123 ASN A C 1
ATOM 950 O O . ASN A 1 123 ? -4.263 -15.953 32.347 1.00 89.81 123 ASN A O 1
ATOM 954 N N . GLY A 1 124 ? -4.635 -15.477 30.187 1.00 88.44 124 GLY A N 1
ATOM 955 C CA . GLY A 1 124 ? -4.857 -16.853 29.745 1.00 88.44 124 GLY A CA 1
ATOM 956 C C . GLY A 1 124 ? -3.575 -17.635 29.434 1.00 88.44 124 GLY A C 1
ATOM 957 O O . GLY A 1 124 ? -3.634 -18.855 29.264 1.00 88.44 124 GLY A O 1
ATOM 958 N N . LEU A 1 125 ? -2.415 -16.974 29.354 1.00 90.00 125 LEU A N 1
ATOM 959 C CA . LEU A 1 125 ? -1.148 -17.635 29.047 1.00 90.00 125 LEU A CA 1
ATOM 960 C C . LEU A 1 125 ? -0.597 -18.389 30.263 1.00 90.00 125 LEU A C 1
ATOM 962 O O . LEU A 1 125 ? -0.500 -17.866 31.373 1.00 90.00 125 LEU A O 1
ATOM 966 N N . CYS A 1 126 ? -0.153 -19.628 30.036 1.00 86.25 126 CYS A N 1
ATOM 967 C CA . CYS A 1 126 ? 0.577 -20.382 31.047 1.00 86.25 126 CYS A CA 1
ATOM 968 C C . CYS A 1 126 ? 1.966 -19.759 31.239 1.00 86.25 126 CYS A C 1
ATOM 970 O O . CYS A 1 126 ? 2.837 -19.874 30.376 1.00 86.25 126 CYS A O 1
ATOM 972 N N . ALA A 1 127 ? 2.169 -19.091 32.372 1.00 81.88 127 ALA A N 1
ATOM 973 C CA . ALA A 1 127 ? 3.468 -18.560 32.752 1.00 81.88 127 ALA A CA 1
ATOM 974 C C . ALA A 1 127 ? 4.256 -19.607 33.545 1.00 81.88 127 ALA A C 1
ATOM 976 O O . ALA A 1 127 ? 3.784 -20.119 34.562 1.00 81.88 127 ALA A O 1
ATOM 977 N N . PHE A 1 128 ? 5.492 -19.875 33.128 1.00 81.50 128 PHE A N 1
ATOM 978 C CA . PHE A 1 128 ? 6.448 -20.567 33.984 1.00 81.50 128 PHE A CA 1
ATOM 979 C C . PHE A 1 128 ? 6.891 -19.601 35.083 1.00 81.50 128 PHE A C 1
ATOM 981 O O . PHE A 1 128 ? 7.522 -18.585 34.799 1.00 81.50 128 PHE A O 1
ATOM 988 N N . ARG A 1 129 ? 6.533 -19.909 36.330 1.00 74.38 129 ARG A N 1
ATOM 989 C CA . ARG A 1 129 ? 6.953 -19.150 37.514 1.00 74.38 129 ARG A CA 1
ATOM 990 C C . ARG A 1 129 ? 7.860 -19.998 38.386 1.00 74.38 129 ARG A C 1
ATOM 992 O O . ARG A 1 129 ? 7.737 -21.225 38.409 1.00 74.38 129 ARG A O 1
ATOM 999 N N . ASN A 1 130 ? 8.764 -19.342 39.103 1.00 79.44 130 ASN A N 1
ATOM 1000 C CA . ASN A 1 130 ? 9.532 -20.014 40.138 1.00 79.44 130 ASN A CA 1
ATOM 1001 C C . ASN A 1 130 ? 8.596 -20.282 41.339 1.00 79.44 130 ASN A C 1
ATOM 1003 O O . ASN A 1 130 ? 7.887 -19.365 41.754 1.00 79.44 130 ASN A O 1
ATOM 1007 N N . PRO A 1 131 ? 8.543 -21.508 41.891 1.00 70.38 131 PRO A N 1
ATOM 1008 C CA . PRO A 1 131 ? 7.657 -21.827 43.014 1.00 70.38 131 PRO A CA 1
ATOM 1009 C C . PRO A 1 131 ? 7.938 -21.012 44.289 1.00 70.38 131 PRO A C 1
ATOM 1011 O O . PRO A 1 131 ? 7.046 -20.900 45.126 1.00 70.38 131 PRO A O 1
ATOM 1014 N N . ASP A 1 132 ? 9.125 -20.411 44.417 1.00 75.50 132 ASP A N 1
ATOM 1015 C CA . ASP A 1 132 ? 9.524 -19.599 45.575 1.00 75.50 132 ASP A CA 1
ATOM 1016 C C . ASP A 1 132 ? 9.232 -18.092 45.400 1.00 75.50 132 ASP A C 1
ATOM 1018 O O . ASP A 1 132 ? 9.610 -17.268 46.237 1.00 75.50 132 ASP A O 1
ATOM 1022 N N . GLU A 1 133 ? 8.569 -17.695 44.310 1.00 67.50 133 GLU A N 1
ATOM 1023 C CA . GLU A 1 133 ? 8.306 -16.292 43.988 1.00 67.50 133 GLU A CA 1
ATOM 1024 C C . GLU A 1 133 ? 7.033 -15.780 44.691 1.00 67.50 133 GLU A C 1
ATOM 1026 O O . GLU A 1 133 ? 5.903 -16.131 44.344 1.00 67.50 133 GLU A O 1
ATOM 1031 N N . VAL A 1 134 ? 7.211 -14.931 45.709 1.00 63.72 134 VAL A N 1
ATOM 1032 C CA . VAL A 1 134 ? 6.114 -14.230 46.398 1.00 63.72 134 VAL A CA 1
ATOM 1033 C C . VAL A 1 134 ? 5.472 -13.236 45.418 1.00 63.72 134 VAL A C 1
ATOM 1035 O O . VAL A 1 134 ? 6.201 -12.445 44.818 1.00 63.72 134 VAL A O 1
ATOM 1038 N N . PRO A 1 135 ? 4.134 -13.220 45.245 1.00 58.41 135 PRO A N 1
ATOM 1039 C CA . PRO A 1 135 ? 3.492 -12.334 44.280 1.00 58.41 135 PRO A CA 1
ATOM 1040 C C . PRO A 1 135 ? 3.743 -10.868 44.652 1.00 58.41 135 PRO A C 1
ATOM 1042 O O . PRO A 1 135 ? 3.262 -10.378 45.675 1.00 58.41 135 PRO A O 1
ATOM 1045 N N . ALA A 1 136 ? 4.508 -10.165 43.816 1.00 61.28 136 ALA A N 1
ATOM 1046 C CA . ALA A 1 136 ? 4.684 -8.727 43.929 1.00 61.28 136 ALA A CA 1
ATOM 1047 C C . ALA A 1 136 ? 3.349 -8.024 43.633 1.00 61.28 136 ALA A C 1
ATOM 1049 O O . ALA A 1 136 ? 2.673 -8.339 42.652 1.00 61.28 136 ALA A O 1
ATOM 1050 N N . LEU A 1 137 ? 2.961 -7.086 44.503 1.00 52.31 137 LEU A N 1
ATOM 1051 C CA . LEU A 1 137 ? 1.772 -6.255 44.310 1.00 52.31 137 LEU A CA 1
ATOM 1052 C C . LEU A 1 137 ? 1.862 -5.510 42.967 1.00 52.31 137 LEU A C 1
ATOM 1054 O O . LEU A 1 137 ? 2.928 -4.975 42.655 1.00 52.31 137 LEU A O 1
ATOM 1058 N N . PRO A 1 138 ? 0.759 -5.420 42.203 1.00 46.78 138 PRO A N 1
ATOM 1059 C CA . PRO A 1 138 ? 0.752 -4.696 40.942 1.00 46.78 138 PRO A CA 1
ATOM 1060 C C . PRO A 1 138 ? 1.044 -3.219 41.215 1.00 46.78 138 PRO A C 1
ATOM 1062 O O . PRO A 1 138 ? 0.264 -2.517 41.865 1.00 46.78 138 PRO A O 1
ATOM 1065 N N . SER A 1 139 ? 2.194 -2.746 40.739 1.00 44.16 139 SER A N 1
ATOM 1066 C CA . SER A 1 139 ? 2.522 -1.327 40.707 1.00 44.16 139 SER A CA 1
ATOM 1067 C C . SER A 1 139 ? 1.596 -0.656 39.699 1.00 44.16 139 SER A C 1
ATOM 1069 O O . SER A 1 139 ? 1.726 -0.882 38.498 1.00 44.16 139 SER A O 1
ATOM 1071 N N . LYS A 1 140 ? 0.643 0.138 40.198 1.00 42.62 140 LYS A N 1
ATOM 1072 C CA . LYS A 1 140 ? -0.172 1.019 39.359 1.00 42.62 140 LYS A CA 1
ATOM 1073 C C . LYS A 1 140 ? 0.758 1.988 38.621 1.00 42.62 140 LYS A C 1
ATOM 1075 O O . LYS A 1 140 ? 1.495 2.722 39.281 1.00 42.62 140 LYS A O 1
ATOM 1080 N N . LEU A 1 141 ? 0.723 1.945 37.292 1.00 37.41 141 LEU A N 1
ATOM 1081 C CA . LEU A 1 141 ? 1.170 3.021 36.408 1.00 37.41 141 LEU A CA 1
ATOM 1082 C C . LEU A 1 141 ? -0.027 3.922 36.099 1.00 37.41 141 LEU A C 1
ATOM 1084 O O . LEU A 1 141 ? -1.142 3.367 35.958 1.00 37.41 141 LEU A O 1
#